Protein AF-A0A0K8RC71-F1 (afdb_monomer_lite)

Radius of gyration: 18.7 Å; chains: 1; bounding box: 40×27×70 Å

InterPro domains:
  IPR021971 Salivary protein 15 [PF12115] (40-106)

Secondary structure (DSSP, 8-state):
---------------------S-----HHHHHHHHHHHTTTTHHHHHHHHHHHTT-SEEEEEETTTTEEEEEEEETTEEEEEEEEPPTT-B-STTS-EEETTEEE-TTS--

Sequence (111 aa):
MYKISLIVLLTSPLIFNVPVSRAQTFSPKTIQTLLLFWSNSNLRSDLDKLCKSRGARNAKSVDFRNCKMECWAKFGKSLASQTHTLPNGTPCGLKNEKCEYGECWGPRGTR

Foldseek 3Di:
DDDDDDPPPPPPPPPPPQPPPPDPPAAPVLVVVVCVVCVVVCNQVVQQVVLVVVQFGGWNYDQLQQQKTWGFHDDPPDTDTDIDGHDFCCQRGRQSFTQDPRHTAHPVRHD

Structure (mmCIF, N/CA/C/O backbone):
data_AF-A0A0K8RC71-F1
#
_entry.id   AF-A0A0K8RC71-F1
#
loop_
_atom_site.group_PDB
_atom_site.id
_atom_site.type_symbol
_atom_site.label_atom_id
_atom_site.label_alt_id
_atom_site.label_comp_id
_atom_site.label_asym_id
_atom_site.label_entity_id
_atom_site.label_seq_id
_atom_site.pdbx_PDB_ins_code
_atom_site.Cartn_x
_atom_site.Cartn_y
_atom_site.Cartn_z
_atom_site.occupancy
_atom_site.B_iso_or_equiv
_atom_site.auth_seq_id
_atom_site.auth_comp_id
_atom_site.auth_asym_id
_atom_site.auth_atom_id
_atom_site.pdbx_PDB_model_num
ATOM 1 N N . MET A 1 1 ? 26.450 14.334 51.420 1.00 41.25 1 MET A N 1
ATOM 2 C CA . MET A 1 1 ? 25.564 13.293 50.849 1.00 41.25 1 MET A CA 1
ATOM 3 C C . MET A 1 1 ? 24.826 13.904 49.668 1.00 41.25 1 MET A C 1
ATOM 5 O O . MET A 1 1 ? 23.919 14.697 49.875 1.00 41.25 1 MET A O 1
ATOM 9 N N . TYR A 1 2 ? 25.277 13.635 48.445 1.00 48.38 2 TYR A N 1
ATOM 10 C CA . TYR A 1 2 ? 24.681 14.176 47.221 1.00 48.38 2 TYR A CA 1
ATOM 11 C C . TYR A 1 2 ? 23.597 13.210 46.720 1.00 48.38 2 TYR A C 1
ATOM 13 O O . TYR A 1 2 ? 23.863 12.031 46.502 1.00 48.38 2 TYR A O 1
ATOM 21 N N . LYS A 1 3 ? 22.354 13.685 46.584 1.00 47.56 3 LYS A N 1
ATOM 22 C CA . LYS A 1 3 ? 21.263 12.927 45.956 1.00 47.56 3 LYS A CA 1
ATOM 23 C C . LYS A 1 3 ? 21.262 13.250 44.465 1.00 47.56 3 LYS A C 1
ATOM 25 O O . LYS A 1 3 ? 20.908 14.358 44.081 1.00 47.56 3 LYS A O 1
ATOM 30 N N . ILE A 1 4 ? 21.678 12.294 43.641 1.00 58.69 4 ILE A N 1
ATOM 31 C CA . ILE A 1 4 ? 21.604 12.409 42.183 1.00 58.69 4 ILE A CA 1
ATOM 32 C C . ILE A 1 4 ? 20.244 11.851 41.768 1.00 58.69 4 ILE A C 1
ATOM 34 O O . ILE A 1 4 ? 20.035 10.640 41.745 1.00 58.69 4 ILE A O 1
ATOM 38 N N . SER A 1 5 ? 19.298 12.746 41.495 1.00 56.44 5 SER A N 1
ATOM 39 C CA . SER A 1 5 ? 18.015 12.390 40.891 1.00 56.44 5 SER A CA 1
ATOM 40 C C . SER A 1 5 ? 18.241 12.081 39.414 1.00 56.44 5 SER A C 1
ATOM 42 O O . SER A 1 5 ? 18.489 12.977 38.610 1.00 56.44 5 SER A O 1
ATOM 44 N N . LEU A 1 6 ? 18.186 10.799 39.067 1.00 52.69 6 LEU A N 1
ATOM 45 C CA . LEU A 1 6 ? 18.358 10.315 37.703 1.00 52.69 6 LEU A CA 1
ATOM 46 C C . LEU A 1 6 ? 17.013 10.439 36.972 1.00 52.69 6 LEU A C 1
ATOM 48 O O . LEU A 1 6 ? 16.134 9.590 37.103 1.00 52.69 6 LEU A O 1
ATOM 52 N N . ILE A 1 7 ? 16.820 11.549 36.256 1.00 61.66 7 ILE A N 1
ATOM 53 C CA . ILE A 1 7 ? 15.635 11.770 35.420 1.00 61.66 7 ILE A CA 1
ATOM 54 C C . ILE A 1 7 ? 15.806 10.926 34.155 1.00 61.66 7 ILE A C 1
ATOM 56 O O . ILE A 1 7 ? 16.516 11.304 33.224 1.00 61.66 7 ILE A O 1
ATOM 60 N N . VAL A 1 8 ? 15.160 9.762 34.131 1.00 49.25 8 VAL A N 1
ATOM 61 C CA . VAL A 1 8 ? 15.052 8.928 32.931 1.00 49.25 8 VAL A CA 1
ATOM 62 C C . VAL A 1 8 ? 14.074 9.615 31.977 1.00 49.25 8 VAL A C 1
ATOM 64 O O . VAL A 1 8 ? 12.861 9.428 32.064 1.00 49.25 8 VAL A O 1
ATOM 67 N N . LEU A 1 9 ? 14.596 10.448 31.072 1.00 45.38 9 LEU A N 1
ATOM 68 C CA . LEU A 1 9 ? 13.841 10.909 29.910 1.00 45.38 9 LEU A CA 1
ATOM 69 C C . LEU A 1 9 ? 13.562 9.697 29.011 1.00 45.38 9 LEU A C 1
ATOM 71 O O . LEU A 1 9 ? 14.387 9.309 28.183 1.00 45.38 9 LEU A O 1
ATOM 75 N N . LEU A 1 10 ? 12.372 9.114 29.165 1.00 43.56 10 LEU A N 1
ATOM 76 C CA . LEU A 1 10 ? 11.747 8.241 28.173 1.00 43.56 10 LEU A CA 1
ATOM 77 C C . LEU A 1 10 ? 11.440 9.070 26.920 1.00 43.56 10 LEU A C 1
ATOM 79 O O . LEU A 1 10 ? 10.306 9.463 26.655 1.00 43.56 10 LEU A O 1
ATOM 83 N N . THR A 1 11 ? 12.472 9.345 26.129 1.00 50.31 11 THR A N 1
ATOM 84 C CA . THR A 1 11 ? 12.278 9.698 24.728 1.00 50.31 11 THR A CA 1
ATOM 85 C C . THR A 1 11 ? 11.840 8.417 24.042 1.00 50.31 11 THR A C 1
ATOM 87 O O . THR A 1 11 ? 12.648 7.579 23.672 1.00 50.31 11 THR A O 1
ATOM 90 N N . SER A 1 12 ? 10.528 8.199 23.986 1.00 45.53 12 SER A N 1
ATOM 91 C CA . SER A 1 12 ? 9.951 7.121 23.195 1.00 45.53 12 SER A CA 1
ATOM 92 C C . SER A 1 12 ? 10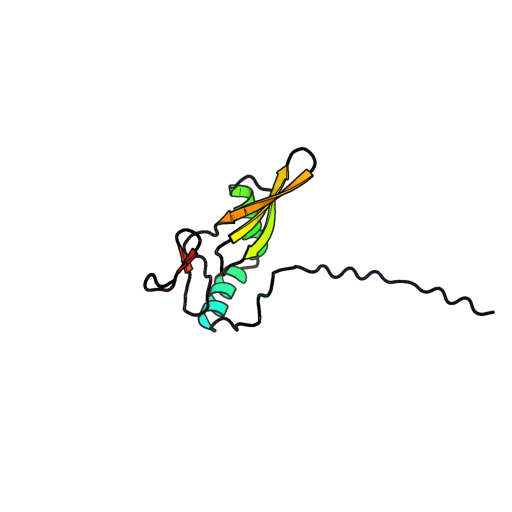.261 7.450 21.734 1.00 45.53 12 SER A C 1
ATOM 94 O O . SER A 1 12 ? 9.706 8.429 21.222 1.00 45.53 12 SER A O 1
ATOM 96 N N . PRO A 1 13 ? 11.165 6.730 21.042 1.00 50.03 13 PRO A N 1
ATOM 97 C CA . PRO A 1 13 ? 11.247 6.908 19.611 1.00 50.03 13 PRO A CA 1
ATOM 98 C C . PRO A 1 13 ? 9.909 6.403 19.075 1.00 50.03 13 PRO A C 1
ATOM 100 O O . PRO A 1 13 ? 9.551 5.239 19.259 1.00 50.03 13 PRO A O 1
ATOM 103 N N . LEU A 1 14 ? 9.138 7.286 18.443 1.00 44.75 14 LEU A N 1
ATOM 104 C CA . LEU A 1 14 ? 8.071 6.889 17.532 1.00 44.75 14 LEU A CA 1
ATOM 105 C C . LEU A 1 14 ? 8.753 6.153 16.377 1.00 44.75 14 LEU A C 1
ATOM 107 O O . LEU A 1 14 ? 9.027 6.724 15.324 1.00 44.75 14 LEU A O 1
ATOM 111 N N . ILE A 1 15 ? 9.110 4.890 16.609 1.00 39.84 15 ILE A N 1
ATOM 112 C CA . ILE A 1 15 ? 9.644 4.012 15.587 1.00 39.84 15 ILE A CA 1
ATOM 113 C C . ILE A 1 15 ? 8.454 3.705 14.689 1.00 39.84 15 ILE A C 1
ATOM 115 O O . ILE A 1 15 ? 7.670 2.785 14.928 1.00 39.84 15 ILE A O 1
ATOM 119 N N . PHE A 1 16 ? 8.303 4.513 13.644 1.00 35.44 16 PHE A N 1
ATOM 120 C CA . PHE A 1 16 ? 7.663 4.068 12.424 1.00 35.44 16 PHE A CA 1
ATOM 121 C C . PHE A 1 16 ? 8.489 2.881 11.928 1.00 35.44 16 PHE A C 1
ATOM 123 O O . PHE A 1 16 ? 9.434 3.043 11.162 1.00 35.44 16 PHE A O 1
ATOM 130 N N . ASN A 1 17 ? 8.158 1.681 12.411 1.00 35.22 17 ASN A N 1
ATOM 131 C CA . ASN A 1 17 ? 8.621 0.413 11.862 1.00 35.22 17 ASN A CA 1
ATOM 132 C C . ASN A 1 17 ? 7.981 0.256 10.476 1.00 35.22 17 ASN A C 1
ATOM 134 O O . ASN A 1 17 ? 7.087 -0.557 10.255 1.00 35.22 17 ASN A O 1
ATOM 138 N N . VAL A 1 18 ? 8.420 1.083 9.532 1.00 38.44 18 VAL A N 1
ATOM 139 C CA . VAL A 1 18 ? 8.482 0.675 8.140 1.00 38.44 18 VAL A CA 1
ATOM 140 C C . VAL A 1 18 ? 9.650 -0.303 8.135 1.00 38.44 18 VAL A C 1
ATOM 142 O O . VAL A 1 18 ? 10.761 0.122 8.455 1.00 38.44 18 VAL A O 1
ATOM 145 N N . PRO A 1 19 ? 9.449 -1.607 7.891 1.00 37.94 19 PRO A N 1
ATOM 146 C CA . PRO A 1 19 ? 10.574 -2.505 7.727 1.00 37.94 19 PRO A CA 1
ATOM 147 C C . PRO A 1 19 ? 11.353 -2.004 6.509 1.00 37.94 19 PRO A C 1
ATOM 149 O O . PRO A 1 19 ? 11.011 -2.304 5.366 1.00 37.94 19 PRO A O 1
ATOM 152 N N . VAL A 1 20 ? 12.393 -1.201 6.759 1.00 40.25 20 VAL A N 1
ATOM 153 C CA . VAL A 1 20 ? 13.462 -0.904 5.809 1.00 40.25 20 VAL A CA 1
ATOM 154 C C . VAL A 1 20 ? 14.186 -2.225 5.625 1.00 40.25 20 VAL A C 1
ATOM 156 O O . VAL A 1 20 ? 15.188 -2.539 6.264 1.00 40.25 20 VAL A O 1
ATOM 159 N N . SER A 1 21 ? 13.587 -3.069 4.799 1.00 40.84 21 SER A N 1
ATOM 160 C CA . SER A 1 21 ? 14.165 -4.321 4.367 1.00 40.84 21 SER A CA 1
ATOM 161 C C . SER A 1 21 ? 15.410 -3.947 3.571 1.00 40.84 21 SER A C 1
ATOM 163 O O . SER A 1 21 ? 15.275 -3.497 2.441 1.00 40.84 21 SER A O 1
ATOM 165 N N . ARG A 1 22 ? 16.588 -4.050 4.211 1.00 36.50 22 ARG A N 1
ATOM 166 C CA . ARG A 1 22 ? 17.955 -3.934 3.661 1.00 36.50 22 ARG A CA 1
ATOM 167 C C . ARG A 1 22 ? 18.090 -2.996 2.463 1.00 36.50 22 ARG A C 1
ATOM 169 O O . ARG A 1 22 ? 17.797 -3.420 1.355 1.00 36.50 22 ARG A O 1
ATOM 176 N N . ALA A 1 23 ? 18.619 -1.795 2.710 1.00 36.75 23 ALA A N 1
ATOM 177 C CA . ALA A 1 23 ? 19.177 -0.832 1.753 1.00 36.75 23 ALA A CA 1
ATOM 178 C C . ALA A 1 23 ? 19.432 -1.389 0.332 1.00 36.75 23 ALA A C 1
ATOM 180 O O . ALA A 1 23 ? 20.557 -1.690 -0.054 1.00 36.75 23 ALA A O 1
ATOM 181 N N . GLN A 1 24 ? 18.367 -1.526 -0.450 1.00 45.78 24 GLN A N 1
ATOM 182 C CA . GLN A 1 24 ? 18.421 -1.633 -1.893 1.00 45.78 24 GLN A CA 1
ATOM 183 C C . GLN A 1 24 ? 17.951 -0.275 -2.358 1.00 45.78 24 GLN A C 1
ATOM 185 O O . GLN A 1 24 ? 16.766 0.047 -2.285 1.00 45.78 24 GLN A O 1
ATOM 190 N N . THR A 1 25 ? 18.918 0.563 -2.710 1.00 50.81 25 THR A N 1
ATOM 191 C CA . THR A 1 25 ? 18.669 1.901 -3.224 1.00 50.81 25 THR A CA 1
ATOM 192 C C . THR A 1 25 ? 17.746 1.756 -4.424 1.00 50.81 25 THR A C 1
ATOM 194 O O . THR A 1 25 ? 18.135 1.197 -5.451 1.00 50.81 25 THR A O 1
ATOM 197 N N . PHE A 1 26 ? 16.491 2.182 -4.266 1.00 57.19 26 PHE A N 1
ATOM 198 C CA . PHE A 1 26 ? 15.533 2.222 -5.359 1.00 57.19 26 PHE A CA 1
ATOM 199 C C . PHE A 1 26 ? 16.152 2.936 -6.561 1.00 57.19 26 PHE A C 1
ATOM 201 O O . PHE A 1 26 ? 16.953 3.857 -6.392 1.00 57.19 26 PHE A O 1
ATOM 208 N N . SER A 1 27 ? 15.827 2.503 -7.786 1.00 61.28 27 SER A N 1
ATOM 209 C CA . SER A 1 27 ? 16.346 3.221 -8.953 1.00 61.28 27 SER A CA 1
ATOM 210 C C . SER A 1 27 ? 15.893 4.679 -8.876 1.00 61.28 27 SER A C 1
ATOM 212 O O . SER A 1 27 ? 14.798 4.936 -8.373 1.00 61.28 27 SER A O 1
ATOM 214 N N . PRO A 1 28 ? 16.664 5.641 -9.401 1.00 58.50 28 PRO A N 1
ATOM 215 C CA . PRO A 1 28 ? 16.273 7.048 -9.382 1.00 58.50 28 PRO A CA 1
ATOM 216 C C . PRO A 1 28 ? 14.872 7.281 -9.958 1.00 58.50 28 PRO A C 1
ATOM 218 O O . PRO A 1 28 ? 14.141 8.131 -9.470 1.00 58.50 28 PRO A O 1
ATOM 221 N N . LYS A 1 29 ? 14.452 6.473 -10.941 1.00 63.91 29 LYS A N 1
ATOM 222 C CA . LYS A 1 29 ? 13.112 6.530 -11.532 1.00 63.91 29 LYS A CA 1
ATOM 223 C C . LYS A 1 29 ? 12.034 5.952 -10.617 1.00 63.91 29 LYS A C 1
ATOM 225 O O . LYS A 1 29 ? 10.959 6.539 -10.527 1.00 63.91 29 LYS A O 1
ATOM 230 N N . THR A 1 30 ? 12.300 4.848 -9.916 1.00 62.44 30 THR A N 1
ATOM 231 C CA . THR A 1 30 ? 11.369 4.334 -8.903 1.00 62.44 30 THR A CA 1
ATOM 232 C C . THR A 1 30 ? 11.303 5.268 -7.709 1.00 62.44 30 THR A C 1
ATOM 234 O O . THR A 1 30 ? 10.205 5.554 -7.261 1.00 62.44 30 THR A O 1
ATOM 237 N N . ILE A 1 31 ? 12.434 5.795 -7.230 1.00 61.75 31 ILE A N 1
ATOM 238 C CA . ILE A 1 31 ? 12.466 6.830 -6.195 1.00 61.75 31 ILE A CA 1
ATOM 239 C C . ILE A 1 31 ? 11.670 8.029 -6.666 1.00 61.75 31 ILE A C 1
ATOM 241 O O . ILE A 1 31 ? 10.818 8.462 -5.925 1.00 61.75 31 ILE A O 1
ATOM 245 N N . GLN A 1 32 ? 11.857 8.523 -7.889 1.00 64.62 32 GLN A N 1
ATOM 246 C CA . GLN A 1 32 ? 11.086 9.654 -8.398 1.00 64.62 32 GLN A CA 1
ATOM 247 C C . GLN A 1 32 ? 9.600 9.323 -8.554 1.00 64.62 32 GLN A C 1
ATOM 249 O O . GLN A 1 32 ? 8.773 10.174 -8.288 1.00 64.62 32 GLN A O 1
ATOM 254 N N . THR A 1 33 ? 9.226 8.113 -8.971 1.00 63.84 33 THR A N 1
ATOM 255 C CA . THR A 1 33 ? 7.814 7.724 -9.154 1.00 63.84 33 THR A CA 1
ATOM 256 C C . THR A 1 33 ? 7.128 7.497 -7.820 1.00 63.84 33 THR A C 1
ATOM 258 O O . THR A 1 33 ? 6.003 7.941 -7.625 1.00 63.84 33 THR A O 1
ATOM 261 N N . LEU A 1 34 ? 7.824 6.840 -6.893 1.00 63.41 34 LEU A N 1
ATOM 262 C CA . LEU A 1 34 ? 7.442 6.794 -5.501 1.00 63.41 34 LEU A CA 1
ATOM 263 C C . LEU A 1 34 ? 7.340 8.247 -5.027 1.00 63.41 34 LEU A C 1
ATOM 265 O O . LEU A 1 34 ? 6.245 8.681 -4.735 1.00 63.41 34 LEU A O 1
ATOM 269 N N . LEU A 1 35 ? 8.400 9.031 -4.979 1.00 61.16 35 LEU A N 1
ATOM 270 C CA . LEU A 1 35 ? 8.341 10.420 -4.542 1.00 61.16 35 LEU A CA 1
ATOM 271 C C . LEU A 1 35 ? 7.253 11.222 -5.267 1.00 61.16 35 LEU A C 1
ATOM 273 O O . LEU A 1 35 ? 6.598 11.986 -4.613 1.00 61.16 35 LEU A O 1
ATOM 277 N N . LEU A 1 36 ? 6.911 11.031 -6.536 1.00 65.38 36 LEU A N 1
ATOM 278 C CA . LEU A 1 36 ? 5.761 11.717 -7.151 1.00 65.38 36 LEU A CA 1
ATOM 279 C C . LEU A 1 36 ? 4.414 11.206 -6.615 1.00 65.38 36 LEU A C 1
ATOM 281 O O . LEU A 1 36 ? 3.501 11.993 -6.379 1.00 65.38 36 LEU A O 1
ATOM 285 N N . PHE A 1 37 ? 4.303 9.901 -6.378 1.00 65.00 37 PHE A N 1
ATOM 286 C CA . PHE A 1 37 ? 3.162 9.281 -5.708 1.00 65.00 37 PHE A CA 1
ATOM 287 C C . PHE A 1 37 ? 3.060 9.697 -4.220 1.00 65.00 37 PHE A C 1
ATOM 289 O O . PHE A 1 37 ? 1.958 9.877 -3.715 1.00 65.00 37 PHE A O 1
ATOM 296 N N . TRP A 1 38 ? 4.191 9.892 -3.524 1.00 60.16 38 TRP A N 1
ATOM 297 C CA . TRP A 1 38 ? 4.316 10.108 -2.070 1.00 60.16 38 TRP A CA 1
ATOM 298 C C . TRP A 1 38 ? 4.477 11.609 -1.685 1.00 60.16 38 TRP A C 1
ATOM 300 O O . TRP A 1 38 ? 3.949 12.032 -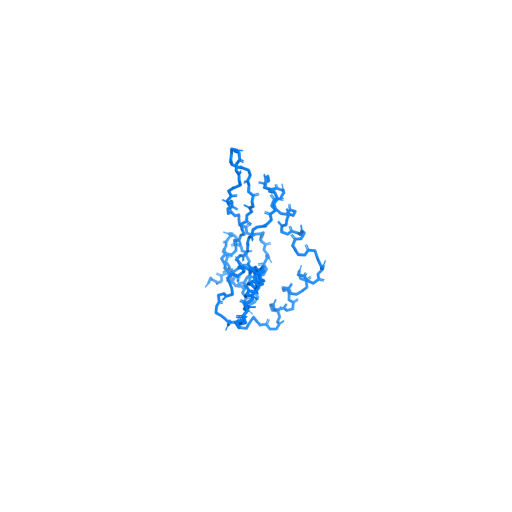0.658 1.00 60.16 38 TRP A O 1
ATOM 310 N N . SER A 1 39 ? 5.143 12.441 -2.499 1.00 55.31 39 SER A N 1
ATOM 311 C CA . SER A 1 39 ? 5.420 13.895 -2.326 1.00 55.31 39 SER A CA 1
ATOM 312 C C . SER A 1 39 ? 4.201 14.774 -2.532 1.00 55.31 39 SER A C 1
ATOM 314 O O . SER A 1 39 ? 4.264 15.967 -2.254 1.00 55.31 39 SER A O 1
ATOM 316 N N . ASN A 1 40 ? 3.059 14.206 -2.901 1.00 57.88 40 ASN A N 1
ATOM 317 C CA . ASN A 1 40 ? 1.792 14.925 -2.876 1.00 57.88 40 ASN A CA 1
ATOM 318 C C . ASN A 1 40 ? 1.282 15.191 -1.436 1.00 57.88 40 ASN A C 1
ATOM 320 O O . ASN A 1 40 ? 0.081 15.354 -1.252 1.00 57.88 40 ASN A O 1
ATOM 324 N N . SER A 1 41 ? 2.179 15.146 -0.426 1.00 52.97 41 SER A N 1
ATOM 325 C CA . SER A 1 41 ? 2.022 15.313 1.041 1.00 52.97 41 SER A CA 1
ATOM 326 C C . SER A 1 41 ? 0.954 14.455 1.728 1.00 52.97 41 SER A C 1
ATOM 328 O O . SER A 1 41 ? 0.919 14.324 2.950 1.00 52.97 41 SER A O 1
ATOM 330 N N . ASN A 1 42 ? 0.126 13.788 0.944 1.00 68.69 42 ASN A N 1
ATOM 331 C CA . ASN A 1 42 ? -1.042 13.064 1.374 1.00 68.69 42 ASN A CA 1
ATOM 332 C C . ASN A 1 42 ? -0.792 11.590 1.487 1.00 68.69 42 ASN A C 1
ATOM 334 O O . ASN A 1 42 ? -1.722 10.878 1.797 1.00 68.69 42 ASN A O 1
ATOM 338 N N . LEU A 1 43 ? 0.427 11.109 1.312 1.00 75.19 43 LEU A N 1
ATOM 339 C CA . LEU A 1 43 ? 0.650 9.687 1.282 1.00 75.19 43 LEU A CA 1
ATOM 340 C C . LEU A 1 43 ? -0.011 8.931 2.448 1.00 75.19 43 LEU A C 1
ATOM 342 O O . LEU A 1 43 ? -0.727 7.947 2.267 1.00 75.19 43 LEU A O 1
ATOM 346 N N . ARG A 1 44 ? 0.282 9.378 3.673 1.00 80.38 44 ARG A N 1
ATOM 347 C CA . ARG A 1 44 ? -0.282 8.757 4.865 1.00 80.38 44 ARG A CA 1
ATOM 348 C C . ARG A 1 44 ? -1.806 8.887 4.847 1.00 80.38 44 ARG A C 1
ATOM 350 O O . ARG A 1 44 ? -2.495 7.925 5.155 1.00 80.38 44 ARG A O 1
ATOM 357 N N . SER A 1 45 ? -2.306 10.044 4.421 1.00 86.50 45 SER A N 1
ATOM 358 C CA . SER A 1 45 ? -3.729 10.319 4.202 1.00 86.50 45 SER A CA 1
ATOM 359 C C . SER A 1 45 ? -4.349 9.402 3.138 1.00 86.50 45 SER A C 1
ATOM 361 O O . SER A 1 45 ? -5.463 8.931 3.321 1.00 86.50 45 SER A O 1
ATOM 363 N N . ASP A 1 46 ? -3.640 9.073 2.065 1.00 85.81 46 ASP A N 1
ATOM 364 C CA . ASP A 1 46 ? -4.109 8.252 0.956 1.00 85.81 46 ASP A CA 1
ATOM 365 C C . ASP A 1 46 ? -4.119 6.777 1.348 1.00 85.81 46 ASP A C 1
ATOM 367 O O . ASP A 1 46 ? -5.102 6.088 1.084 1.00 85.81 46 ASP A O 1
ATOM 371 N N . LEU A 1 47 ? -3.107 6.314 2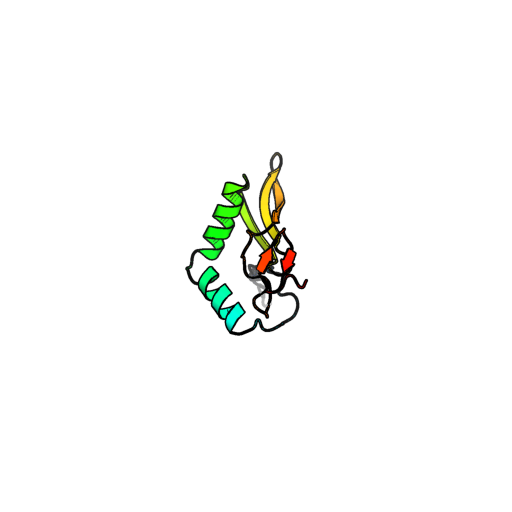.088 1.00 87.56 47 LEU A N 1
ATOM 372 C CA . LEU A 1 47 ? -3.134 5.003 2.739 1.00 87.56 47 LEU A CA 1
ATOM 373 C C . LEU A 1 47 ? -4.263 4.915 3.777 1.00 87.56 47 LEU A C 1
ATOM 375 O O . LEU A 1 47 ? -4.955 3.902 3.851 1.00 87.56 47 LEU A O 1
ATOM 379 N N . ASP A 1 48 ? -4.501 5.976 4.552 1.00 91.50 48 ASP A N 1
ATOM 380 C CA . ASP A 1 48 ? -5.608 6.031 5.509 1.00 91.50 48 ASP A CA 1
ATOM 381 C C . ASP A 1 48 ? -6.972 6.015 4.794 1.00 91.50 48 ASP A C 1
ATOM 383 O O . ASP A 1 48 ? -7.876 5.301 5.229 1.00 91.50 48 ASP A O 1
ATOM 387 N N . LYS A 1 49 ? -7.131 6.737 3.675 1.00 92.06 49 LYS A N 1
ATOM 388 C CA . LYS A 1 49 ? -8.331 6.696 2.815 1.00 92.06 49 LYS A CA 1
ATOM 389 C C . LYS A 1 49 ? -8.536 5.309 2.208 1.00 92.06 49 LYS A C 1
ATOM 391 O O . LYS A 1 49 ? -9.663 4.824 2.207 1.00 92.06 49 LYS A O 1
ATOM 396 N N . LEU A 1 50 ? -7.466 4.659 1.749 1.00 91.12 50 LEU A N 1
ATOM 397 C CA . LEU A 1 50 ? -7.481 3.276 1.261 1.00 91.12 50 LEU A CA 1
ATOM 398 C C . LEU A 1 50 ? -7.911 2.291 2.350 1.00 91.12 50 LEU A C 1
ATOM 400 O O . LEU A 1 50 ? -8.694 1.386 2.084 1.00 91.12 50 LEU A O 1
ATOM 404 N N . CYS A 1 51 ? -7.449 2.467 3.587 1.00 92.81 51 CYS A N 1
ATOM 405 C CA . CYS A 1 51 ? -7.936 1.668 4.707 1.00 92.81 51 CYS A CA 1
ATOM 406 C C . CYS A 1 51 ? -9.425 1.917 4.972 1.00 92.81 51 CYS A C 1
ATOM 408 O O . CYS A 1 51 ? -10.185 0.964 5.141 1.00 92.81 51 CYS A O 1
ATOM 410 N N . LYS A 1 52 ? -9.858 3.182 4.967 1.00 94.06 52 LYS A N 1
ATOM 411 C CA . LYS A 1 52 ? -11.263 3.565 5.180 1.00 94.06 52 LYS A CA 1
ATOM 412 C C . LYS A 1 52 ? -12.196 3.019 4.108 1.00 94.06 52 LYS A C 1
ATOM 414 O O . LYS A 1 52 ? -13.260 2.513 4.453 1.00 94.06 52 LYS A O 1
ATOM 419 N N . SER A 1 53 ? -11.793 3.043 2.837 1.00 92.75 53 SER A N 1
ATOM 420 C CA . SER A 1 53 ? -12.586 2.459 1.747 1.00 92.75 53 SER A CA 1
ATOM 421 C C . SER A 1 53 ? -12.740 0.939 1.868 1.00 92.75 53 SER A C 1
ATOM 423 O O . SER A 1 53 ? -13.658 0.371 1.287 1.00 92.75 53 SER A O 1
ATOM 425 N N . ARG A 1 54 ? -11.891 0.285 2.672 1.00 90.31 54 ARG A N 1
ATOM 426 C CA . ARG A 1 54 ? -11.948 -1.150 2.991 1.00 90.31 54 ARG A CA 1
ATOM 427 C C . ARG A 1 54 ? -12.562 -1.450 4.362 1.00 90.31 54 ARG A C 1
ATOM 429 O O . ARG A 1 54 ? -12.395 -2.551 4.878 1.00 90.31 54 ARG A O 1
ATOM 436 N N . GLY A 1 55 ? -13.242 -0.477 4.973 1.00 89.31 55 GLY A N 1
ATOM 437 C CA . GLY A 1 55 ? -13.902 -0.634 6.275 1.00 89.31 55 GLY A CA 1
ATOM 438 C C . GLY A 1 55 ? -12.958 -0.622 7.483 1.00 89.31 55 GLY A C 1
ATOM 439 O O . GLY A 1 55 ? -13.387 -0.888 8.606 1.00 89.31 55 GLY A O 1
ATOM 440 N N . ALA A 1 56 ? -11.680 -0.299 7.282 1.00 92.25 56 ALA A N 1
ATOM 441 C CA . ALA A 1 56 ? -10.702 -0.133 8.349 1.00 92.25 56 ALA A CA 1
ATOM 442 C C . ALA A 1 56 ? -10.551 1.351 8.746 1.00 92.25 56 ALA A C 1
ATOM 444 O O . ALA A 1 56 ? -11.161 2.248 8.174 1.00 92.25 56 ALA A O 1
ATOM 445 N N . ARG A 1 57 ? -9.764 1.638 9.782 1.00 90.06 57 ARG A N 1
ATOM 446 C CA . ARG A 1 57 ? -9.656 2.971 10.388 1.00 90.06 57 ARG A CA 1
ATOM 447 C C . ARG A 1 57 ? -8.572 3.823 9.735 1.00 90.06 57 ARG A C 1
ATOM 449 O O . ARG A 1 57 ? -8.846 4.929 9.274 1.00 90.06 57 ARG A O 1
ATOM 456 N N . ASN A 1 58 ? -7.342 3.325 9.743 1.00 90.00 58 ASN A N 1
ATOM 457 C CA . ASN A 1 58 ? -6.160 4.017 9.240 1.00 90.00 58 ASN A CA 1
ATOM 458 C C . ASN A 1 58 ? -5.037 3.010 8.983 1.00 90.00 58 ASN A C 1
ATOM 460 O O . ASN A 1 58 ? -5.063 1.894 9.508 1.00 90.00 58 ASN A O 1
ATOM 464 N N . ALA A 1 59 ? -4.047 3.403 8.194 1.00 89.56 59 ALA A N 1
ATOM 465 C CA . ALA A 1 59 ? -2.903 2.576 7.874 1.00 89.56 59 ALA A CA 1
ATOM 466 C C . ALA A 1 59 ? -2.071 2.289 9.128 1.00 89.56 59 ALA A C 1
ATOM 468 O O . ALA A 1 59 ? -1.874 3.132 10.007 1.00 89.56 59 ALA A O 1
ATOM 469 N N . LYS A 1 60 ? -1.564 1.069 9.215 1.00 89.06 60 LYS A N 1
ATOM 470 C CA . LYS A 1 60 ? -0.628 0.621 10.241 1.00 89.06 60 LYS A CA 1
ATOM 471 C C . LYS A 1 60 ? 0.775 0.542 9.652 1.00 89.06 60 LYS A C 1
ATOM 473 O O . LYS A 1 60 ? 1.675 1.196 10.165 1.00 89.06 60 LYS A O 1
ATOM 478 N N . SER A 1 61 ? 0.934 -0.194 8.558 1.00 84.62 61 SER A N 1
ATOM 479 C CA . SER A 1 61 ? 2.203 -0.374 7.852 1.00 84.62 61 SER A CA 1
ATOM 480 C C . SER A 1 61 ? 1.961 -0.624 6.365 1.00 84.62 61 SER A C 1
ATOM 482 O O . SER A 1 61 ? 0.828 -0.828 5.925 1.00 84.62 61 SER A O 1
ATOM 484 N N . VAL A 1 62 ? 3.030 -0.576 5.578 1.00 85.75 62 VAL A N 1
ATOM 485 C CA . VAL A 1 62 ? 2.999 -0.831 4.140 1.00 85.75 62 VAL A CA 1
ATOM 486 C C . VAL A 1 62 ? 4.282 -1.535 3.718 1.00 85.75 62 VAL A C 1
ATOM 488 O O . VAL A 1 62 ? 5.365 -1.208 4.199 1.00 85.75 62 VAL A O 1
ATOM 491 N N . ASP A 1 63 ? 4.135 -2.512 2.834 1.00 87.75 63 ASP A N 1
ATOM 492 C CA . ASP A 1 63 ? 5.191 -3.307 2.228 1.00 87.75 63 ASP A CA 1
ATOM 493 C C . ASP A 1 63 ? 5.002 -3.279 0.706 1.00 87.75 63 ASP A C 1
ATOM 495 O O . ASP A 1 63 ? 4.222 -4.046 0.134 1.00 87.75 63 ASP A O 1
ATOM 499 N N . PHE A 1 64 ? 5.705 -2.356 0.046 1.00 83.50 64 PHE A N 1
ATOM 500 C CA . PHE A 1 64 ? 5.616 -2.183 -1.407 1.00 83.50 64 PHE A CA 1
ATOM 501 C C . PHE A 1 64 ? 6.065 -3.416 -2.159 1.00 83.50 64 PHE A C 1
ATOM 503 O O . PHE A 1 64 ? 5.422 -3.796 -3.128 1.00 83.50 64 PHE A O 1
ATOM 510 N N . ARG A 1 65 ? 7.138 -4.060 -1.701 1.00 84.38 65 ARG A N 1
ATOM 511 C CA . ARG A 1 65 ? 7.752 -5.180 -2.410 1.00 84.38 65 ARG A CA 1
ATOM 512 C C . ARG A 1 65 ? 6.811 -6.374 -2.481 1.00 84.38 65 ARG A C 1
ATOM 514 O O . ARG A 1 65 ? 6.768 -7.061 -3.494 1.00 84.38 65 ARG A O 1
ATOM 521 N N . ASN A 1 66 ? 6.052 -6.597 -1.413 1.00 88.69 66 ASN A N 1
ATOM 522 C CA . ASN A 1 66 ? 5.029 -7.635 -1.369 1.00 88.69 66 ASN A CA 1
ATOM 523 C C . ASN A 1 66 ? 3.638 -7.125 -1.753 1.00 88.69 66 ASN A C 1
ATOM 525 O O . ASN A 1 66 ? 2.674 -7.869 -1.603 1.00 88.69 66 ASN A O 1
ATOM 529 N N . CYS A 1 67 ? 3.518 -5.878 -2.215 1.00 90.69 67 CYS A N 1
ATOM 530 C CA . CYS A 1 67 ? 2.254 -5.260 -2.596 1.00 90.69 67 CYS A CA 1
ATOM 531 C C . CYS A 1 67 ? 1.174 -5.369 -1.513 1.00 90.69 67 CYS A C 1
ATOM 533 O O . CYS A 1 67 ? 0.004 -5.623 -1.799 1.00 90.69 67 CYS A O 1
ATOM 535 N N . LYS A 1 68 ? 1.569 -5.177 -0.252 1.00 92.50 68 LYS A N 1
ATOM 536 C CA . LYS A 1 68 ? 0.704 -5.318 0.922 1.00 92.50 68 LYS A CA 1
ATOM 537 C C . LYS A 1 68 ? 0.696 -4.048 1.753 1.00 92.50 68 LYS A C 1
ATOM 539 O O . LYS A 1 68 ? 1.676 -3.319 1.845 1.00 92.50 68 LYS A O 1
ATOM 544 N N . MET A 1 69 ? -0.423 -3.805 2.408 1.00 91.75 69 MET A N 1
ATOM 545 C CA . MET A 1 69 ? -0.574 -2.803 3.448 1.00 91.75 69 MET A CA 1
ATOM 546 C C . MET A 1 69 ? -1.355 -3.394 4.610 1.00 91.75 69 MET A C 1
ATOM 548 O O . MET A 1 69 ? -2.205 -4.261 4.429 1.00 91.75 69 MET A O 1
ATOM 552 N N . GLU A 1 70 ? -1.069 -2.923 5.810 1.00 93.06 70 GLU A N 1
ATOM 553 C CA . GLU A 1 70 ? -1.840 -3.250 6.997 1.00 93.06 70 GLU A CA 1
ATOM 554 C C . GLU A 1 70 ? -2.666 -2.042 7.411 1.00 93.06 70 GLU A C 1
ATOM 556 O O . GLU A 1 70 ? -2.175 -0.913 7.427 1.00 93.06 70 GLU A O 1
ATOM 561 N N . CYS A 1 71 ? -3.908 -2.289 7.801 1.00 94.31 71 CYS A N 1
ATOM 562 C CA . CYS A 1 71 ? -4.820 -1.294 8.334 1.00 94.31 71 CYS A CA 1
ATOM 563 C C . CYS A 1 71 ? -5.251 -1.678 9.746 1.00 94.31 71 CYS A C 1
ATOM 565 O O . CYS A 1 71 ? -5.465 -2.851 10.043 1.00 94.31 71 CYS A O 1
ATOM 567 N N . TRP A 1 72 ? -5.452 -0.687 10.609 1.00 92.88 72 TRP A N 1
ATOM 568 C CA . TRP A 1 72 ? -6.124 -0.900 11.883 1.00 92.88 72 TRP A CA 1
ATOM 569 C C . TRP A 1 72 ? -7.618 -1.092 11.656 1.00 92.88 72 TRP A C 1
ATOM 571 O O . TRP A 1 72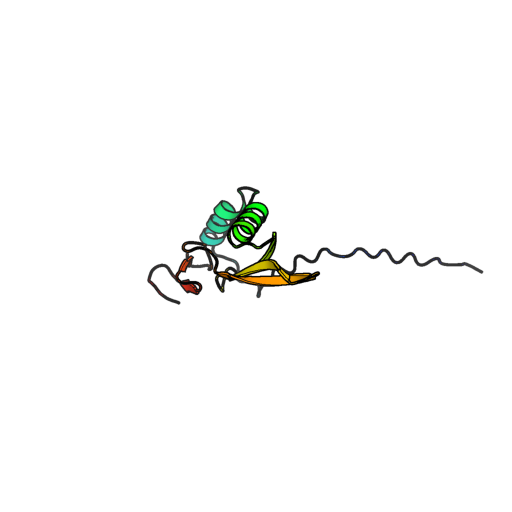 ? -8.296 -0.161 11.233 1.00 92.88 72 TRP A O 1
ATOM 581 N N . ALA A 1 73 ? -8.144 -2.269 11.966 1.00 92.00 73 ALA A N 1
ATOM 582 C CA . ALA A 1 73 ? -9.568 -2.572 11.915 1.00 92.00 73 ALA A CA 1
ATOM 583 C C . ALA A 1 73 ? -10.127 -2.756 13.332 1.00 92.00 73 ALA A C 1
ATOM 585 O O . ALA A 1 73 ? -9.402 -3.126 14.259 1.00 92.00 73 ALA A O 1
ATOM 586 N N . LYS A 1 74 ? -11.425 -2.490 13.516 1.00 89.19 74 LYS A N 1
ATOM 587 C CA . LYS A 1 74 ? -12.106 -2.821 14.774 1.00 89.19 74 LYS A CA 1
ATOM 588 C C . LYS A 1 74 ? -12.287 -4.335 14.862 1.00 89.19 74 LYS A C 1
ATOM 590 O O . LYS A 1 74 ? -12.809 -4.944 13.936 1.00 89.19 74 LYS A O 1
ATOM 595 N N . PHE A 1 75 ? -11.905 -4.914 15.994 1.00 86.88 75 PHE A N 1
ATOM 596 C CA . PHE A 1 75 ? -12.138 -6.316 16.317 1.00 86.88 75 PHE A CA 1
ATOM 597 C C . PHE A 1 75 ? -12.701 -6.411 17.736 1.00 86.88 75 PHE A C 1
ATOM 599 O O . PHE A 1 75 ? -11.982 -6.246 18.725 1.00 86.88 75 PHE A O 1
ATOM 606 N N . GLY A 1 76 ? -14.019 -6.597 17.840 1.00 87.50 76 GLY A N 1
ATOM 607 C CA . GLY A 1 76 ? -14.733 -6.500 19.113 1.00 87.50 76 GLY A CA 1
ATOM 608 C C . GLY A 1 76 ? -14.521 -5.133 19.774 1.00 87.50 76 GLY A C 1
ATOM 609 O O . GLY A 1 76 ? -14.868 -4.099 19.203 1.00 87.50 76 GLY A O 1
ATOM 610 N N . LYS A 1 77 ? -13.929 -5.133 20.975 1.00 90.19 77 LYS A N 1
ATOM 611 C CA . LYS A 1 77 ? -13.594 -3.917 21.744 1.00 90.19 77 LYS A CA 1
ATOM 612 C C . LYS A 1 77 ? -12.167 -3.397 21.495 1.00 90.19 77 LYS A C 1
ATOM 614 O O . LYS A 1 77 ? -11.790 -2.386 22.080 1.00 90.19 77 LYS A O 1
ATOM 619 N N . SER A 1 78 ? -11.394 -4.056 20.632 1.00 88.69 78 SER A N 1
ATOM 620 C CA . SER A 1 78 ? -9.973 -3.774 20.396 1.00 88.69 78 SER A CA 1
ATOM 621 C C . SER A 1 78 ? -9.692 -3.404 18.935 1.00 88.69 78 SER A C 1
ATOM 623 O O . SER A 1 78 ? -10.580 -3.427 18.078 1.00 88.69 78 SER A O 1
ATOM 625 N N . LEU A 1 79 ? -8.438 -3.045 18.646 1.00 88.69 79 LEU A N 1
ATOM 626 C CA . LEU A 1 79 ? -7.931 -2.892 17.283 1.00 88.69 79 LEU A CA 1
ATOM 627 C C . LEU A 1 79 ? -7.124 -4.130 16.891 1.00 88.69 79 LEU A C 1
ATOM 629 O O . LEU A 1 79 ? -6.274 -4.584 17.654 1.00 88.69 79 LEU A O 1
ATOM 633 N N . ALA A 1 80 ? -7.369 -4.637 15.689 1.00 89.81 80 ALA A N 1
ATOM 634 C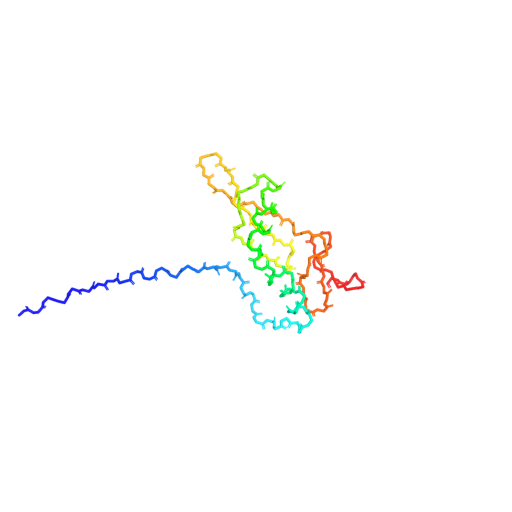 CA . ALA A 1 80 ? -6.575 -5.689 15.069 1.00 89.81 80 ALA A CA 1
ATOM 635 C C . ALA A 1 80 ? -5.951 -5.177 13.768 1.00 89.81 80 ALA A C 1
ATOM 637 O O . ALA A 1 80 ? -6.426 -4.208 13.171 1.00 89.81 80 ALA A O 1
ATOM 638 N N . SER A 1 81 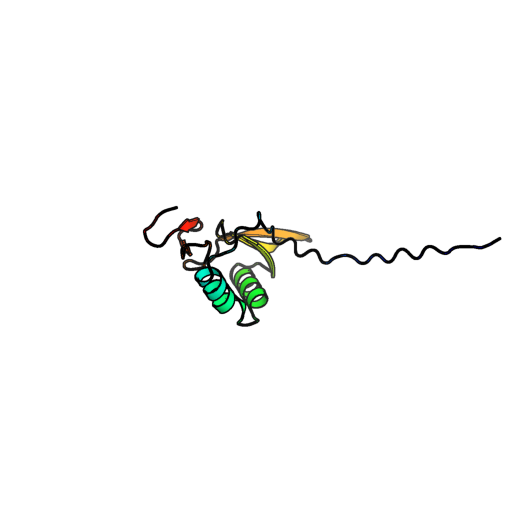? -4.873 -5.830 13.336 1.00 91.69 81 SER A N 1
ATOM 639 C CA . SER A 1 81 ? -4.297 -5.575 12.019 1.00 91.69 81 SER A CA 1
ATOM 640 C C . SER A 1 81 ? -5.068 -6.355 10.962 1.00 91.69 81 SER A C 1
ATOM 642 O O . SER A 1 81 ? -5.289 -7.553 11.125 1.00 91.69 81 SER A O 1
ATOM 644 N N . GLN A 1 82 ? -5.452 -5.686 9.881 1.00 92.94 82 GLN A N 1
ATOM 645 C CA . GLN A 1 82 ? -6.021 -6.312 8.697 1.00 92.94 82 GLN A CA 1
ATOM 646 C C . GLN A 1 82 ? -5.107 -6.050 7.504 1.00 92.94 82 GLN A C 1
ATOM 648 O O . GLN A 1 82 ? -4.844 -4.896 7.157 1.00 92.94 82 GLN A O 1
ATOM 653 N N . THR A 1 83 ? -4.626 -7.122 6.882 1.00 94.12 83 THR A N 1
ATOM 654 C CA . THR A 1 83 ? -3.768 -7.044 5.700 1.00 94.12 83 THR A CA 1
ATOM 655 C C . THR A 1 83 ? -4.602 -6.917 4.435 1.00 94.12 83 THR A C 1
ATOM 657 O O . THR A 1 83 ? -5.637 -7.557 4.271 1.00 94.12 83 THR A O 1
ATOM 660 N N . HIS A 1 84 ? -4.111 -6.084 3.533 1.00 91.69 84 HIS A N 1
ATOM 661 C CA . HIS A 1 84 ? -4.798 -5.590 2.359 1.00 91.69 84 HIS A CA 1
ATOM 662 C C . HIS A 1 84 ? -3.805 -5.502 1.206 1.00 91.69 84 HIS A C 1
ATOM 664 O O . HIS A 1 84 ? -2.674 -5.063 1.391 1.00 91.69 84 HIS A O 1
ATOM 670 N N . THR A 1 85 ? -4.217 -5.892 0.007 1.00 93.31 85 THR A N 1
ATOM 671 C CA . THR A 1 85 ? -3.368 -5.779 -1.186 1.00 93.31 85 THR A CA 1
ATOM 672 C C . THR A 1 85 ? -3.291 -4.331 -1.662 1.00 93.31 85 THR A C 1
ATOM 674 O O . THR A 1 85 ? -4.321 -3.658 -1.698 1.00 93.31 85 THR A O 1
ATOM 677 N N . LEU A 1 86 ? -2.115 -3.835 -2.043 1.00 90.31 86 LEU A N 1
ATOM 678 C CA . LEU A 1 86 ? -1.976 -2.516 -2.661 1.00 90.31 86 LEU A CA 1
ATOM 679 C C . LEU A 1 86 ? -2.684 -2.471 -4.029 1.00 90.31 86 LEU A C 1
ATOM 681 O O . LEU A 1 86 ? -2.779 -3.499 -4.699 1.00 90.31 86 LEU A O 1
ATOM 685 N N . PRO A 1 87 ? -3.203 -1.304 -4.453 1.00 90.12 87 PRO A N 1
ATOM 686 C CA . PRO A 1 87 ? -3.840 -1.159 -5.759 1.00 90.12 87 PRO A CA 1
ATOM 687 C C . PRO A 1 87 ? -2.907 -1.521 -6.917 1.00 90.12 87 PRO A C 1
ATOM 689 O O . PRO A 1 87 ? -1.695 -1.285 -6.841 1.00 90.12 87 PRO A O 1
ATOM 692 N N . ASN A 1 88 ? -3.486 -2.013 -8.013 1.00 90.25 88 ASN A N 1
ATOM 693 C CA . ASN A 1 88 ? -2.731 -2.260 -9.235 1.00 90.25 88 ASN A CA 1
ATOM 694 C C . ASN A 1 88 ? -2.072 -0.971 -9.750 1.00 90.25 88 ASN A C 1
ATOM 696 O O . ASN A 1 88 ? -2.585 0.134 -9.556 1.00 90.25 88 ASN A O 1
ATOM 700 N N . GLY A 1 89 ? -0.907 -1.111 -10.373 1.00 86.12 89 GLY A N 1
ATOM 701 C CA . GLY A 1 89 ? -0.089 0.003 -10.837 1.00 86.12 89 GLY A CA 1
ATOM 702 C C . GLY A 1 89 ? 0.756 0.688 -9.755 1.00 86.12 89 GLY A C 1
ATOM 703 O O . GLY A 1 89 ? 1.603 1.514 -10.108 1.00 86.12 89 GLY A O 1
ATOM 704 N N . THR A 1 90 ? 0.587 0.349 -8.467 1.00 86.25 90 THR A N 1
ATOM 705 C CA . THR A 1 90 ? 1.414 0.907 -7.379 1.00 86.25 90 THR A CA 1
ATOM 706 C C . THR A 1 90 ? 2.881 0.515 -7.584 1.00 86.25 90 THR A C 1
ATOM 708 O O . THR A 1 90 ? 3.160 -0.674 -7.705 1.00 86.25 90 THR A O 1
ATOM 711 N N . PRO A 1 91 ? 3.844 1.449 -7.606 1.00 84.81 91 PRO A N 1
ATOM 712 C CA . PRO A 1 91 ? 5.255 1.094 -7.749 1.00 84.81 91 PRO A CA 1
ATOM 713 C C . PRO A 1 91 ? 5.740 0.214 -6.587 1.00 84.81 91 PRO A C 1
ATOM 715 O O . PRO A 1 91 ? 5.488 0.536 -5.425 1.00 84.81 91 PRO A O 1
ATOM 718 N N . CYS A 1 92 ? 6.456 -0.870 -6.894 1.00 86.19 92 CYS A N 1
ATOM 719 C CA . CYS A 1 92 ? 6.871 -1.865 -5.895 1.00 86.19 92 CYS A CA 1
ATOM 720 C C . CYS A 1 92 ? 8.356 -2.256 -5.937 1.00 86.19 92 CYS A C 1
ATOM 722 O O . CYS A 1 92 ? 8.851 -2.850 -4.977 1.00 86.19 92 CYS A O 1
ATOM 724 N N . GLY A 1 93 ? 9.090 -1.900 -6.998 1.00 77.00 93 GLY A N 1
ATOM 725 C CA . GLY A 1 93 ? 10.496 -2.280 -7.166 1.00 77.00 93 GLY A CA 1
ATOM 726 C C . GLY A 1 93 ? 11.319 -1.327 -8.043 1.00 77.00 93 GLY A C 1
ATOM 727 O O . GLY A 1 93 ? 10.819 -0.336 -8.578 1.00 77.00 93 GLY A O 1
ATOM 728 N N . LEU A 1 94 ? 12.620 -1.611 -8.174 1.00 70.25 94 LEU A N 1
ATOM 729 C CA . LEU A 1 94 ? 13.627 -0.719 -8.767 1.00 70.25 94 LEU A CA 1
ATOM 730 C C . LEU A 1 94 ? 13.586 -0.636 -10.307 1.00 70.25 94 LEU A C 1
ATOM 732 O O . LEU A 1 94 ? 14.044 0.347 -10.878 1.00 70.25 94 LEU A O 1
ATOM 736 N N . LYS A 1 95 ? 13.071 -1.637 -11.013 1.00 75.81 95 LYS A N 1
ATOM 737 C CA . LYS A 1 95 ? 13.084 -1.747 -12.482 1.00 75.81 95 LYS A CA 1
ATOM 738 C C . LYS A 1 95 ? 11.745 -1.348 -13.106 1.00 75.81 95 LYS A C 1
ATOM 740 O O . LYS A 1 95 ? 11.331 -1.912 -14.118 1.00 75.81 95 LYS A O 1
ATOM 745 N N . ASN A 1 96 ? 11.094 -0.333 -12.533 1.00 78.75 96 ASN A N 1
ATOM 746 C CA . ASN A 1 96 ? 9.709 0.042 -12.836 1.00 78.75 96 ASN A CA 1
ATOM 747 C C . ASN A 1 96 ? 8.715 -1.100 -12.563 1.00 78.75 96 ASN A C 1
ATOM 749 O O . ASN A 1 96 ? 7.696 -1.180 -13.251 1.00 78.75 96 ASN A O 1
ATOM 753 N N . GLU A 1 97 ? 9.008 -1.987 -11.603 1.00 85.44 97 GLU A N 1
ATOM 754 C CA . GLU A 1 97 ? 8.022 -2.980 -11.191 1.00 85.44 97 GLU A CA 1
ATOM 755 C C . GLU A 1 97 ? 6.821 -2.298 -10.523 1.00 85.44 97 GLU A C 1
ATOM 757 O O . GLU A 1 97 ? 6.958 -1.305 -9.792 1.00 85.44 97 GLU A O 1
ATOM 762 N N . LYS A 1 98 ? 5.637 -2.847 -10.780 1.00 88.94 98 LYS A N 1
ATOM 763 C CA . LYS A 1 98 ? 4.359 -2.378 -10.256 1.00 88.94 98 LYS A CA 1
ATOM 764 C C . LYS A 1 98 ? 3.583 -3.530 -9.640 1.00 88.94 98 LYS A C 1
ATOM 766 O O . LYS A 1 98 ? 3.729 -4.678 -10.047 1.00 88.94 98 LYS A O 1
ATOM 771 N N . CYS A 1 99 ? 2.746 -3.205 -8.670 1.00 90.38 99 CYS A N 1
ATOM 772 C CA . CYS A 1 99 ? 1.795 -4.139 -8.115 1.00 90.38 99 CYS A CA 1
ATOM 773 C C . CYS A 1 99 ? 0.787 -4.520 -9.187 1.00 90.38 99 CYS A C 1
ATOM 775 O O . CYS A 1 99 ? 0.096 -3.654 -9.708 1.00 90.38 99 CYS A O 1
ATOM 777 N N . GLU A 1 100 ? 0.701 -5.803 -9.494 1.00 92.06 100 GLU A N 1
ATOM 778 C CA . GLU A 1 100 ? -0.334 -6.384 -10.341 1.00 92.06 100 GLU A CA 1
ATOM 779 C C . GLU A 1 100 ? -0.753 -7.707 -9.704 1.00 92.06 100 GLU A C 1
ATOM 781 O O . GLU A 1 100 ? 0.083 -8.481 -9.239 1.00 92.06 100 GLU A O 1
ATOM 786 N N . TYR A 1 101 ? -2.060 -7.949 -9.601 1.00 90.50 101 TYR A N 1
ATOM 787 C CA . TYR A 1 101 ? -2.605 -9.159 -8.962 1.00 90.50 101 TYR A CA 1
ATOM 788 C C . TYR A 1 101 ? -2.101 -9.393 -7.523 1.00 90.50 101 TYR A C 1
ATOM 790 O O . TYR A 1 101 ? -2.071 -10.517 -7.030 1.00 90.50 101 TYR A O 1
ATOM 798 N N . GLY A 1 102 ? -1.705 -8.319 -6.837 1.00 88.75 102 GLY A N 1
ATOM 799 C CA . GLY A 1 102 ? -1.167 -8.365 -5.480 1.00 88.75 102 GLY A CA 1
ATOM 800 C C . GLY A 1 102 ? 0.269 -8.840 -5.335 1.00 88.75 102 GLY A C 1
ATOM 801 O O . GLY A 1 102 ? 0.708 -9.102 -4.218 1.00 88.75 102 GLY A O 1
ATOM 802 N N . GLU A 1 103 ? 1.011 -8.893 -6.432 1.00 90.38 103 GLU A N 1
ATOM 803 C CA . GLU A 1 103 ? 2.439 -9.181 -6.439 1.00 90.38 103 GLU A CA 1
ATOM 804 C C . GLU A 1 103 ? 3.190 -8.093 -7.200 1.00 90.38 103 GLU A C 1
ATOM 806 O O . GLU A 1 103 ? 2.597 -7.308 -7.937 1.00 90.38 103 GLU A O 1
ATOM 811 N N . CYS A 1 104 ? 4.502 -8.020 -7.001 1.00 88.19 104 CYS A N 1
ATOM 812 C CA . CYS A 1 104 ? 5.335 -7.042 -7.678 1.00 88.19 104 CYS A CA 1
ATOM 813 C C . CYS A 1 104 ? 5.805 -7.591 -9.028 1.00 88.19 104 CYS A C 1
ATOM 815 O O . CYS A 1 104 ? 6.598 -8.527 -9.065 1.00 88.19 104 CYS A O 1
ATOM 817 N N . TRP A 1 105 ? 5.317 -7.012 -10.126 1.00 88.50 105 TRP A N 1
ATOM 818 C CA . TRP A 1 105 ? 5.622 -7.441 -11.489 1.00 88.50 105 TRP A CA 1
ATOM 819 C C . TRP A 1 105 ? 6.445 -6.402 -12.232 1.00 88.50 105 TRP A C 1
ATOM 821 O O . TRP A 1 105 ? 6.125 -5.214 -12.255 1.00 88.50 105 TRP A O 1
ATOM 831 N N . GLY A 1 106 ? 7.483 -6.862 -12.915 1.00 85.19 106 GLY A N 1
ATOM 832 C CA . GLY A 1 106 ? 8.239 -6.065 -13.863 1.00 85.19 106 GLY A CA 1
ATOM 833 C C . GLY A 1 106 ? 7.466 -5.749 -15.145 1.00 85.19 106 GLY A C 1
ATOM 834 O O . GLY A 1 106 ? 6.477 -6.406 -15.473 1.00 85.19 106 GLY A O 1
ATOM 835 N N . PRO A 1 107 ? 7.953 -4.778 -15.934 1.00 73.19 107 PRO A N 1
ATOM 836 C CA . PRO A 1 107 ? 7.275 -4.236 -17.118 1.00 73.19 107 PRO A CA 1
ATOM 837 C C . PRO A 1 107 ? 7.009 -5.238 -18.258 1.00 73.19 107 PRO A C 1
ATOM 839 O O . PRO A 1 107 ? 6.402 -4.868 -19.257 1.00 73.19 107 PRO A O 1
ATOM 842 N N . ARG A 1 108 ? 7.458 -6.494 -18.138 1.00 74.81 108 ARG A N 1
ATOM 843 C CA . ARG A 1 108 ? 7.194 -7.585 -19.093 1.00 74.81 108 ARG A CA 1
ATOM 844 C C . ARG A 1 108 ? 6.525 -8.803 -18.446 1.00 74.81 108 ARG A C 1
ATOM 846 O O . ARG A 1 108 ? 6.687 -9.910 -18.943 1.00 74.81 108 ARG A O 1
ATOM 853 N N . GLY A 1 109 ? 5.840 -8.625 -17.315 1.00 66.50 109 GLY A N 1
ATOM 854 C CA . GLY A 1 109 ? 5.262 -9.753 -16.579 1.00 66.50 109 GLY A CA 1
ATOM 855 C C . GLY A 1 109 ? 6.334 -10.668 -15.979 1.00 66.50 109 GLY A C 1
ATOM 856 O O . GLY A 1 109 ? 6.136 -11.868 -15.858 1.00 66.50 109 GLY A O 1
ATOM 857 N N . THR A 1 110 ? 7.492 -10.115 -15.622 1.00 61.31 110 THR A N 1
ATOM 858 C CA . THR A 1 110 ? 8.558 -10.844 -14.924 1.00 61.31 110 THR A CA 1
ATOM 859 C C . THR A 1 110 ? 8.430 -10.599 -13.426 1.00 61.31 110 THR A C 1
ATOM 861 O O . THR A 1 110 ? 8.448 -9.437 -13.021 1.00 61.31 110 THR A O 1
ATOM 864 N N . ARG A 1 111 ? 8.292 -11.660 -12.634 1.00 59.47 111 ARG A N 1
ATOM 865 C CA . ARG A 1 111 ? 8.251 -11.609 -11.166 1.00 59.47 111 ARG A CA 1
ATOM 866 C C . ARG A 1 111 ? 9.653 -11.570 -10.558 1.00 59.47 111 ARG A C 1
ATOM 868 O O . ARG A 1 111 ? 10.561 -12.186 -11.159 1.00 59.47 111 ARG A O 1
#

pLDDT: mean 73.54, std 18.92, range [35.22, 94.31]

Organism: Ixodes ricinus (NCBI:txid34613)